Protein AF-A0A2V6UT37-F1 (afdb_monomer_lite)

Sequence (73 aa):
MTSTMTPLDTPRQTTTDAIRPFRFHASDEDLADLRQRIKATRWPEKEPVADFSQGVPLATMQKLARYWTTEYD

pLDDT: mean 86.45, std 16.42, range [39.78, 98.0]

Foldseek 3Di:
DDDDDDDDPDPPDPPPVDDDDDDDDDDPVNLVVVLVVLVVDDQDDFDPDPDCPVHDGSVVSVVVSVCSNPPND

Secondary structure (DSSP, 8-state):
---------------------------HHHHHHHHHHHHT--PPPPPS-SSSTTSS-HHHHHHHHHHHHHT--

Structure (mmCIF, N/CA/C/O backbone):
data_AF-A0A2V6UT37-F1
#
_entry.id   AF-A0A2V6UT37-F1
#
loop_
_atom_site.group_PDB
_atom_site.id
_atom_site.type_symbol
_atom_site.label_atom_id
_atom_site.label_alt_id
_atom_site.label_comp_id
_atom_site.label_asym_id
_atom_site.label_entity_id
_atom_site.label_seq_id
_atom_site.pdbx_PDB_ins_code
_atom_site.Cartn_x
_atom_site.Cartn_y
_atom_site.Cartn_z
_atom_site.occupancy
_atom_site.B_iso_or_equiv
_atom_site.auth_seq_id
_atom_site.auth_comp_id
_atom_site.auth_asym_id
_atom_site.auth_atom_id
_atom_site.pdbx_PDB_model_num
ATOM 1 N N . MET A 1 1 ? -40.495 60.206 12.845 1.00 41.00 1 MET A N 1
ATOM 2 C CA . MET A 1 1 ? -40.081 58.892 12.312 1.00 41.00 1 MET A CA 1
ATOM 3 C C . MET A 1 1 ? -38.985 58.362 13.221 1.00 41.00 1 MET A C 1
ATOM 5 O O . MET A 1 1 ? -37.837 58.747 13.067 1.00 41.00 1 MET A O 1
ATOM 9 N N . THR A 1 2 ? -39.349 57.590 14.240 1.00 39.78 2 THR A N 1
ATOM 10 C CA . THR A 1 2 ? -38.418 56.994 15.209 1.00 39.78 2 THR A CA 1
ATOM 11 C C . THR A 1 2 ? -38.433 55.491 14.968 1.00 39.78 2 THR A C 1
ATOM 13 O O . THR A 1 2 ? -39.404 54.827 15.315 1.00 39.78 2 THR A O 1
ATOM 16 N N . SER A 1 3 ? -37.398 54.970 14.307 1.00 42.00 3 SER A N 1
ATOM 17 C CA . SER A 1 3 ? -37.230 53.528 14.117 1.00 42.00 3 SER A CA 1
ATOM 18 C C . SER A 1 3 ? -36.389 52.966 15.253 1.00 42.00 3 SER A C 1
ATOM 20 O O . SER A 1 3 ? -35.219 53.309 15.407 1.00 42.00 3 SER A O 1
ATOM 22 N N . THR A 1 4 ? -37.009 52.103 16.048 1.00 47.66 4 THR A N 1
ATOM 23 C CA . THR A 1 4 ? -36.374 51.291 17.085 1.00 47.66 4 THR A CA 1
ATOM 24 C C . THR A 1 4 ? -35.641 50.128 16.412 1.00 47.66 4 THR A C 1
ATOM 26 O O . THR A 1 4 ? -36.260 49.348 15.692 1.00 47.66 4 THR A O 1
ATOM 29 N N . MET A 1 5 ? -34.328 50.008 16.619 1.00 48.91 5 MET A N 1
ATOM 30 C CA . MET A 1 5 ? -33.534 48.870 16.145 1.00 48.91 5 MET A CA 1
ATOM 31 C C . MET A 1 5 ? -33.531 47.782 17.225 1.00 48.91 5 MET A C 1
ATOM 33 O O . MET A 1 5 ? -32.886 47.930 18.260 1.00 48.91 5 MET A O 1
ATOM 37 N N . THR A 1 6 ? -34.288 46.710 17.001 1.00 67.38 6 THR A N 1
ATOM 38 C CA . THR A 1 6 ? -34.280 45.501 17.836 1.00 67.38 6 THR A CA 1
ATOM 39 C C . THR A 1 6 ? -32.942 44.771 17.664 1.00 67.38 6 THR A C 1
ATOM 41 O O . THR A 1 6 ? -32.596 44.444 16.527 1.00 67.38 6 THR A O 1
ATOM 44 N N . PRO A 1 7 ? -32.173 44.489 18.730 1.00 61.12 7 PRO A N 1
ATOM 45 C CA . PRO A 1 7 ? -30.993 43.647 18.603 1.00 61.12 7 PRO A CA 1
ATOM 46 C C . PRO A 1 7 ? -31.421 42.185 18.414 1.00 61.12 7 PRO A C 1
ATOM 48 O O . PRO A 1 7 ? -32.224 41.654 19.180 1.00 61.12 7 PRO A O 1
ATOM 51 N N . LEU A 1 8 ? -30.893 41.548 17.367 1.00 55.72 8 LEU A N 1
ATOM 52 C CA . LEU A 1 8 ? -31.010 40.111 17.120 1.00 55.72 8 LEU A CA 1
ATOM 53 C C . LEU A 1 8 ? -30.189 39.362 18.176 1.00 55.72 8 LEU A C 1
ATOM 55 O O . LEU A 1 8 ? -28.958 39.376 18.133 1.00 55.72 8 LEU A O 1
ATOM 59 N N . ASP A 1 9 ? -30.866 38.710 19.117 1.00 62.62 9 ASP A N 1
ATOM 60 C CA . ASP A 1 9 ? -30.231 37.800 20.067 1.00 62.62 9 ASP A CA 1
ATOM 61 C C . ASP A 1 9 ? -29.831 36.523 19.309 1.00 62.62 9 ASP A C 1
ATOM 63 O O . ASP A 1 9 ? -30.659 35.675 18.971 1.00 62.62 9 ASP A O 1
ATOM 67 N N . THR A 1 10 ? -28.560 36.441 18.919 1.00 65.50 10 THR A N 1
ATOM 68 C CA . THR A 1 10 ? -28.010 35.267 18.233 1.00 65.50 10 THR A CA 1
ATOM 69 C C . THR A 1 10 ? -27.680 34.222 19.298 1.00 65.50 10 THR A C 1
ATOM 71 O O . THR A 1 10 ? -26.888 34.530 20.195 1.00 65.50 10 THR A O 1
ATOM 74 N N . PRO A 1 11 ? -28.227 32.991 19.244 1.00 62.38 11 PRO A N 1
ATOM 75 C CA . PRO A 1 11 ? -27.901 31.977 20.235 1.00 62.38 11 PRO A CA 1
ATOM 76 C C . PRO A 1 11 ? -26.399 31.687 20.176 1.00 62.38 11 PRO A C 1
ATOM 78 O O . PRO A 1 11 ? -25.877 31.201 19.171 1.00 62.38 11 PRO A O 1
ATOM 81 N N . ARG A 1 12 ? -25.691 32.009 21.264 1.00 62.81 12 ARG A N 1
ATOM 82 C CA . ARG A 1 12 ? -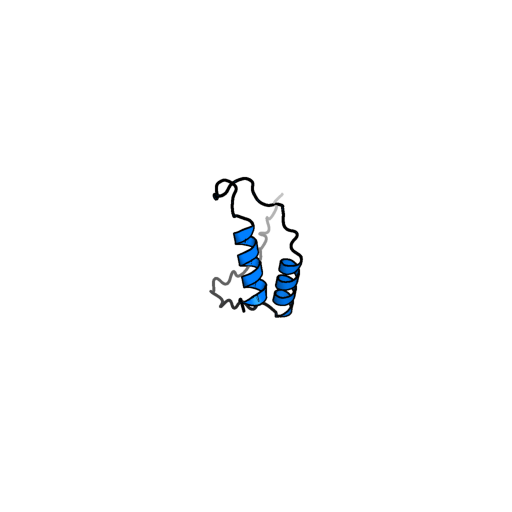24.280 31.655 21.434 1.00 62.81 12 ARG A CA 1
ATOM 83 C C . ARG A 1 12 ? -24.162 30.138 21.363 1.00 62.81 12 ARG A C 1
ATOM 85 O O . ARG A 1 12 ? -24.635 29.441 22.257 1.00 62.81 12 ARG A O 1
ATOM 92 N N . GLN A 1 13 ? -23.517 29.632 20.316 1.00 64.31 13 GLN A N 1
ATOM 93 C CA . GLN A 1 13 ? -23.075 28.245 20.300 1.00 64.31 13 GLN A CA 1
ATOM 94 C C . GLN A 1 13 ? -22.101 28.061 21.466 1.00 64.31 13 GLN A C 1
ATOM 96 O O . GLN A 1 13 ? -21.057 28.709 21.529 1.00 64.31 13 GLN A O 1
ATOM 101 N N . THR A 1 14 ? -22.467 27.227 22.434 1.00 62.25 14 THR A N 1
ATOM 102 C CA . THR A 1 14 ? -21.597 26.861 23.550 1.00 62.25 14 THR A CA 1
ATOM 103 C C . THR A 1 14 ? -20.517 25.919 23.033 1.00 62.25 14 THR A C 1
ATOM 105 O O . THR A 1 14 ? -20.658 24.696 23.105 1.00 62.25 14 THR A O 1
ATOM 108 N N . THR A 1 15 ? -19.445 26.481 22.477 1.00 66.81 15 THR A N 1
ATOM 109 C CA . THR A 1 15 ? -18.231 25.728 22.159 1.00 66.81 15 THR A CA 1
ATOM 110 C C . THR A 1 15 ? -17.659 25.205 23.470 1.00 66.81 15 THR A C 1
ATOM 112 O O . THR A 1 15 ? -17.099 25.953 24.267 1.00 66.81 15 THR A O 1
ATOM 115 N N . THR A 1 16 ? -17.878 23.922 23.746 1.00 71.81 16 THR A N 1
ATOM 116 C CA . THR A 1 16 ? -17.286 23.273 24.915 1.00 71.81 16 THR A CA 1
ATOM 117 C C . THR A 1 16 ? -15.855 22.913 24.542 1.00 71.81 16 THR A C 1
ATOM 119 O O . THR A 1 16 ? -15.639 21.938 23.829 1.00 71.81 16 THR A O 1
ATOM 122 N N . ASP A 1 17 ? -14.895 23.703 25.016 1.00 80.06 17 ASP A N 1
ATOM 123 C CA . ASP A 1 17 ? -13.458 23.624 24.695 1.00 80.06 17 ASP A CA 1
ATOM 124 C C . ASP A 1 17 ? -12.743 22.430 25.367 1.00 80.06 17 ASP A C 1
ATOM 126 O O . ASP A 1 17 ? -11.601 22.495 25.814 1.00 80.06 17 ASP A O 1
ATOM 130 N N . ALA A 1 18 ? -13.463 21.324 25.546 1.00 84.19 18 ALA A N 1
ATOM 131 C CA . ALA A 1 18 ? -13.024 20.210 26.365 1.00 84.19 18 ALA A CA 1
ATOM 132 C C . ALA A 1 18 ? -12.487 19.070 25.494 1.00 84.19 18 ALA A C 1
ATOM 134 O O . ALA A 1 18 ? -13.185 18.544 24.627 1.00 84.19 18 ALA A O 1
ATOM 135 N N . ILE A 1 19 ? -11.258 18.647 25.787 1.00 86.25 19 ILE A N 1
ATOM 136 C CA . ILE A 1 19 ? -10.569 17.545 25.106 1.00 86.25 19 ILE A CA 1
ATOM 137 C C . ILE A 1 19 ? -11.378 16.248 25.280 1.00 86.25 19 ILE A C 1
ATOM 139 O O . ILE A 1 19 ? -11.819 15.913 26.384 1.00 86.25 19 ILE A O 1
ATOM 143 N N . ARG A 1 20 ? -11.610 15.522 24.180 1.00 89.00 20 ARG A N 1
ATOM 144 C CA . ARG A 1 20 ? -12.357 14.254 24.150 1.00 89.00 20 ARG A CA 1
ATOM 145 C C . ARG A 1 20 ? -11.431 13.112 23.724 1.00 89.00 20 ARG A C 1
ATOM 147 O O . ARG A 1 20 ? -10.711 13.280 22.741 1.00 89.00 20 ARG A O 1
ATOM 154 N N . PRO A 1 21 ? -11.454 11.954 24.407 1.00 91.88 21 PRO A N 1
ATOM 155 C CA . PRO A 1 21 ? -10.721 10.780 23.952 1.00 91.88 21 PRO A CA 1
ATOM 156 C C . PRO A 1 21 ? -11.198 10.333 22.567 1.00 91.88 21 PRO A C 1
ATOM 158 O O . PRO A 1 21 ? -12.394 10.142 22.352 1.00 91.88 21 PRO A O 1
ATOM 161 N N . PHE A 1 22 ? -10.255 10.128 21.651 1.00 94.56 22 PHE A N 1
ATOM 162 C CA . PHE A 1 22 ? -10.499 9.534 20.342 1.00 94.56 22 PHE A CA 1
ATOM 163 C C . PHE A 1 22 ? -9.991 8.090 20.339 1.00 94.56 22 PHE A C 1
ATOM 165 O O . PHE A 1 22 ? -8.874 7.820 20.783 1.00 94.56 22 PHE A O 1
ATOM 172 N N . ARG A 1 23 ? -10.813 7.161 19.847 1.00 95.19 23 ARG A N 1
ATOM 173 C CA . ARG A 1 23 ? -10.423 5.771 19.591 1.00 95.19 23 ARG A CA 1
ATOM 174 C C . ARG A 1 23 ? -10.744 5.445 18.141 1.00 95.19 23 ARG A C 1
ATOM 176 O O . ARG A 1 23 ? -11.872 5.655 17.708 1.00 95.19 23 ARG A O 1
ATOM 183 N N . PHE A 1 24 ? -9.753 4.933 17.423 1.00 94.94 24 PHE A N 1
ATOM 184 C CA . PHE A 1 24 ? -9.922 4.436 16.066 1.00 94.94 24 PHE A CA 1
ATOM 185 C C . PHE A 1 24 ? -10.172 2.929 16.087 1.00 94.94 24 PHE A C 1
ATOM 187 O O . PHE A 1 24 ? -9.574 2.207 16.884 1.00 94.94 24 PHE A O 1
ATOM 194 N N . HIS A 1 25 ? -11.041 2.476 15.195 1.00 95.12 25 HIS A N 1
ATOM 195 C CA . HIS A 1 25 ? -11.295 1.073 14.923 1.00 95.12 25 HIS A CA 1
ATOM 196 C C . HIS A 1 25 ? -11.568 0.940 13.424 1.00 95.12 25 HIS A C 1
ATOM 198 O O . HIS A 1 25 ? -12.478 1.595 12.915 1.00 95.12 25 HIS A O 1
ATOM 204 N N . ALA A 1 26 ? -10.791 0.110 12.734 1.00 93.88 26 ALA A N 1
ATOM 205 C CA . ALA A 1 26 ? -11.089 -0.307 11.368 1.00 93.88 26 ALA A CA 1
ATOM 206 C C . ALA A 1 26 ? -11.964 -1.561 11.425 1.00 93.88 26 ALA A C 1
ATOM 208 O O . ALA A 1 26 ? -11.677 -2.457 12.215 1.00 93.88 26 ALA A O 1
ATOM 209 N N . SER A 1 27 ? -13.036 -1.618 10.635 1.00 96.75 27 SER A N 1
ATOM 210 C CA . SER A 1 27 ? -13.866 -2.823 10.585 1.00 96.75 27 SER A CA 1
ATOM 211 C C . SER A 1 27 ? -13.197 -3.927 9.759 1.00 96.75 27 SER A C 1
ATOM 213 O O . SER A 1 27 ? -12.451 -3.644 8.820 1.00 96.75 27 SER A O 1
ATOM 215 N N . ASP A 1 28 ? -13.502 -5.189 10.069 1.00 95.75 28 ASP A N 1
ATOM 216 C CA . ASP A 1 28 ? -13.021 -6.334 9.282 1.00 95.75 28 ASP A CA 1
ATOM 217 C C . ASP A 1 28 ? -13.472 -6.251 7.814 1.00 95.75 28 ASP A C 1
ATOM 219 O O . ASP A 1 28 ? -12.744 -6.672 6.915 1.00 95.75 28 ASP A O 1
ATOM 223 N N . GLU A 1 29 ? -14.654 -5.678 7.564 1.00 97.44 29 GLU A N 1
ATOM 224 C CA . GLU A 1 29 ? -15.188 -5.440 6.222 1.00 97.44 29 GLU A CA 1
ATOM 225 C C . GLU A 1 29 ? -14.343 -4.414 5.455 1.00 97.44 29 GLU A C 1
ATOM 227 O O . GLU A 1 29 ? -13.934 -4.686 4.325 1.00 97.44 29 GLU A O 1
ATOM 232 N N . ASP A 1 30 ? -13.991 -3.287 6.086 1.00 96.81 30 ASP A N 1
ATOM 233 C CA . ASP A 1 30 ? -13.120 -2.273 5.477 1.00 96.81 30 ASP A CA 1
ATOM 234 C C . ASP A 1 30 ? -11.728 -2.846 5.164 1.00 96.81 30 ASP A C 1
ATOM 236 O O . ASP A 1 30 ? -11.143 -2.566 4.114 1.00 96.81 30 ASP A O 1
ATOM 240 N N . LEU A 1 31 ? -11.189 -3.683 6.060 1.00 95.56 31 LEU A N 1
ATOM 241 C CA . LEU A 1 31 ? -9.904 -4.355 5.849 1.00 95.56 31 LEU A CA 1
ATOM 242 C C . LEU A 1 31 ? -9.982 -5.403 4.729 1.00 95.56 31 LEU A C 1
ATOM 244 O O . LEU A 1 31 ? -9.034 -5.555 3.951 1.00 95.56 31 LEU A O 1
ATOM 248 N N . ALA A 1 32 ? -11.100 -6.122 4.612 1.00 96.19 32 ALA A N 1
ATOM 249 C CA . ALA A 1 32 ? -11.331 -7.062 3.522 1.00 96.19 32 ALA A CA 1
ATOM 250 C C . ALA A 1 32 ? -11.432 -6.344 2.165 1.00 96.19 32 ALA A C 1
ATOM 252 O O . ALA A 1 32 ? -10.762 -6.764 1.213 1.00 96.19 32 ALA A O 1
ATOM 253 N N . ASP A 1 33 ? -12.183 -5.237 2.087 1.00 97.25 33 ASP A N 1
ATOM 254 C CA . ASP A 1 33 ? -12.274 -4.401 0.881 1.00 97.25 33 ASP A CA 1
ATOM 255 C C . ASP A 1 33 ? -10.902 -3.844 0.483 1.00 97.25 33 ASP A C 1
ATOM 257 O O . ASP A 1 33 ? -10.478 -3.972 -0.671 1.00 97.25 33 ASP A O 1
ATOM 261 N N . LEU A 1 34 ? -10.145 -3.312 1.451 1.00 96.38 34 LEU A N 1
ATOM 262 C CA . LEU A 1 34 ? -8.787 -2.823 1.220 1.00 96.38 34 LEU A CA 1
ATOM 263 C C . LEU A 1 34 ? -7.907 -3.905 0.578 1.00 96.38 34 LEU A C 1
ATOM 265 O O . LEU A 1 34 ? -7.281 -3.671 -0.461 1.00 96.38 34 LEU A O 1
ATOM 269 N N . ARG A 1 35 ? -7.887 -5.111 1.158 1.00 96.44 35 ARG A N 1
ATOM 270 C CA . ARG A 1 35 ? -7.100 -6.239 0.634 1.00 96.44 35 ARG A CA 1
ATOM 271 C C . ARG A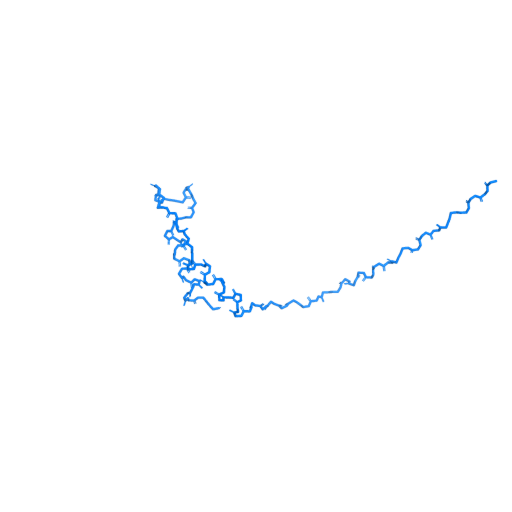 1 35 ? -7.571 -6.651 -0.763 1.00 96.44 35 ARG A C 1
ATOM 273 O O . ARG A 1 35 ? -6.735 -6.967 -1.612 1.00 96.44 35 ARG A O 1
ATOM 280 N N . GLN A 1 36 ? -8.878 -6.632 -1.033 1.00 97.44 36 GLN A N 1
ATOM 281 C CA . GLN A 1 36 ? -9.423 -6.925 -2.361 1.00 97.44 36 GLN A CA 1
ATOM 282 C C . GLN A 1 36 ? -8.965 -5.894 -3.399 1.00 97.44 36 GLN A C 1
ATOM 284 O O . GLN A 1 36 ? -8.518 -6.268 -4.486 1.00 97.44 36 GLN A O 1
ATOM 289 N N . ARG A 1 37 ? -9.013 -4.602 -3.064 1.00 98.00 37 ARG A N 1
ATOM 290 C CA . ARG A 1 37 ? -8.589 -3.516 -3.958 1.00 98.00 37 ARG A CA 1
ATOM 291 C C . ARG A 1 37 ? -7.101 -3.572 -4.267 1.00 98.00 37 ARG A C 1
ATOM 293 O O . ARG A 1 37 ? -6.724 -3.418 -5.426 1.00 98.00 37 ARG A 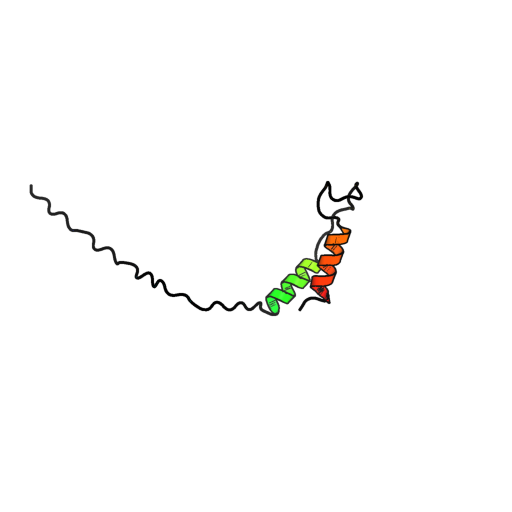O 1
ATOM 300 N N . ILE A 1 38 ? -6.267 -3.872 -3.270 1.00 97.56 38 ILE A N 1
ATOM 301 C CA . ILE A 1 38 ? -4.827 -4.069 -3.485 1.00 97.56 38 ILE A CA 1
ATOM 302 C C . ILE A 1 38 ? -4.589 -5.238 -4.452 1.00 97.56 38 ILE A C 1
ATOM 304 O O . ILE A 1 38 ? -3.814 -5.097 -5.399 1.00 97.56 38 ILE A O 1
ATOM 308 N N . LYS A 1 39 ? -5.297 -6.365 -4.286 1.00 96.44 39 LYS A N 1
ATOM 309 C CA . LYS A 1 39 ? -5.195 -7.522 -5.198 1.00 96.44 39 LYS A CA 1
ATOM 310 C C . LYS A 1 39 ? -5.674 -7.213 -6.619 1.00 96.44 39 LYS A C 1
ATOM 312 O O . LYS A 1 39 ? -5.137 -7.770 -7.571 1.00 96.44 39 LYS A O 1
ATOM 317 N N . ALA A 1 40 ? -6.651 -6.322 -6.769 1.00 98.00 40 ALA A N 1
ATOM 318 C CA . ALA A 1 40 ? -7.183 -5.892 -8.061 1.00 98.00 40 ALA A CA 1
ATOM 319 C C . ALA A 1 40 ? -6.326 -4.819 -8.768 1.00 98.00 40 ALA A C 1
ATOM 321 O O . ALA A 1 40 ? -6.709 -4.338 -9.839 1.00 98.00 40 ALA A O 1
ATOM 322 N N . THR A 1 41 ? -5.182 -4.430 -8.192 1.00 97.31 41 THR A N 1
ATOM 323 C CA . THR A 1 41 ? -4.299 -3.401 -8.760 1.00 97.31 41 THR A CA 1
ATOM 324 C C . THR A 1 41 ? -3.848 -3.775 -10.168 1.00 97.31 41 THR A C 1
ATOM 326 O O . THR A 1 41 ? -3.277 -4.841 -10.402 1.00 97.31 41 THR A O 1
ATOM 329 N N . ARG A 1 42 ? -4.061 -2.855 -11.113 1.00 97.50 42 ARG A N 1
ATOM 330 C CA . ARG A 1 42 ? -3.509 -2.944 -12.466 1.00 97.50 42 ARG A CA 1
ATOM 331 C C . ARG A 1 42 ? -2.135 -2.293 -12.469 1.00 97.50 42 ARG A C 1
ATOM 333 O O . ARG A 1 42 ? -2.023 -1.092 -12.243 1.00 97.50 42 ARG A O 1
ATOM 340 N N . TRP A 1 43 ? -1.104 -3.094 -12.696 1.00 97.38 43 TRP A N 1
ATOM 341 C CA . TRP A 1 43 ? 0.274 -2.620 -12.690 1.00 97.38 43 TRP A CA 1
ATOM 342 C C . TRP A 1 43 ? 0.650 -1.985 -14.033 1.00 97.38 43 TRP A C 1
ATOM 344 O O . TRP A 1 43 ? 0.265 -2.523 -15.074 1.00 97.38 43 TRP A O 1
ATOM 354 N N . PRO A 1 44 ? 1.401 -0.870 -14.022 1.00 95.31 44 PRO A N 1
ATOM 355 C CA . PRO A 1 44 ? 2.023 -0.350 -15.229 1.00 95.31 44 PRO A CA 1
ATOM 356 C C . PRO A 1 44 ? 3.163 -1.269 -15.690 1.00 95.31 44 PRO A C 1
ATOM 358 O O . PRO A 1 44 ? 3.548 -2.226 -15.009 1.00 95.31 44 PRO A O 1
ATOM 361 N N . GLU A 1 45 ? 3.718 -0.956 -16.854 1.00 95.62 45 GLU A N 1
ATOM 362 C CA . GLU A 1 45 ? 4.993 -1.517 -17.289 1.00 95.62 45 GLU A CA 1
ATOM 363 C C . GLU A 1 45 ? 6.153 -1.069 -16.390 1.00 95.62 45 GLU A C 1
ATOM 365 O O . GLU A 1 45 ? 6.035 -0.135 -15.594 1.00 95.62 45 GLU A O 1
ATOM 370 N N . LYS A 1 46 ? 7.279 -1.774 -16.504 1.00 96.06 46 LYS A N 1
ATOM 371 C CA . LYS A 1 46 ? 8.488 -1.464 -15.743 1.00 96.06 46 LYS A CA 1
ATOM 372 C C . LYS A 1 46 ? 9.115 -0.151 -16.227 1.00 96.06 46 LYS A C 1
ATOM 374 O O . LYS A 1 46 ? 9.096 0.158 -17.414 1.00 96.06 46 LYS A O 1
ATOM 379 N N . GLU A 1 47 ? 9.726 0.567 -15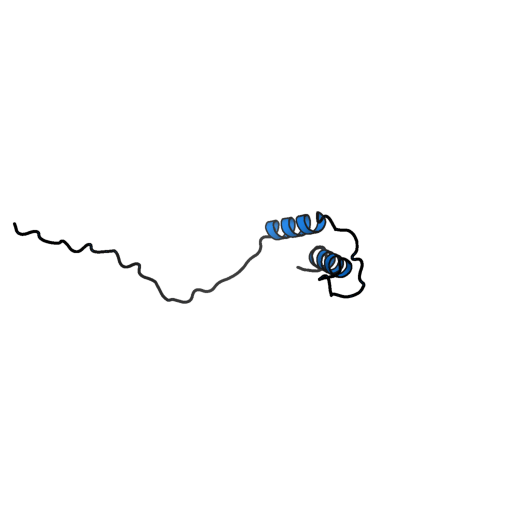.296 1.00 96.12 47 GLU A N 1
ATOM 380 C CA . GLU A 1 47 ? 10.421 1.832 -15.517 1.00 96.12 47 GLU A CA 1
ATOM 381 C C . GLU A 1 47 ? 11.646 1.654 -16.428 1.00 96.12 47 GLU A C 1
ATOM 383 O O . GLU A 1 47 ? 12.307 0.608 -16.390 1.00 96.12 47 GLU A O 1
ATOM 388 N N . PRO A 1 48 ? 12.018 2.694 -17.195 1.00 96.38 48 PRO A N 1
ATOM 389 C CA . PRO A 1 48 ? 13.199 2.666 -18.055 1.00 96.38 48 PRO A CA 1
ATOM 390 C C . PRO A 1 48 ? 14.525 2.813 -17.292 1.00 96.38 48 PRO A C 1
ATOM 392 O O . PRO A 1 48 ? 15.574 2.450 -17.823 1.00 96.38 48 PRO A O 1
ATOM 395 N N . VAL A 1 49 ? 14.505 3.360 -16.073 1.00 94.25 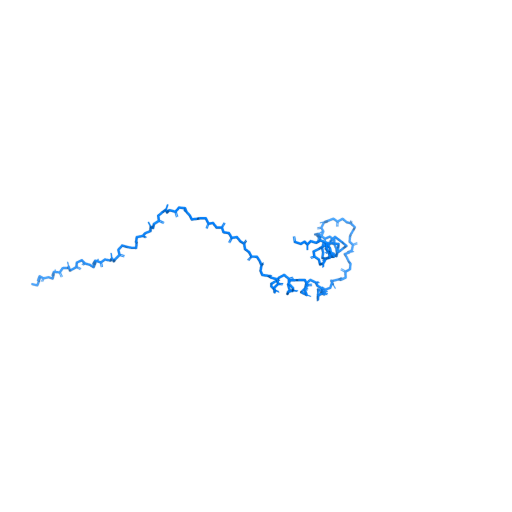49 VAL A N 1
ATOM 396 C CA . VAL A 1 49 ? 15.705 3.635 -15.267 1.00 94.25 49 VAL A CA 1
ATOM 397 C C . VAL A 1 49 ? 15.776 2.724 -14.045 1.00 94.25 49 VAL A C 1
ATOM 399 O O . VAL A 1 49 ? 14.762 2.254 -13.538 1.00 94.25 49 VAL A O 1
ATOM 402 N N . ALA A 1 50 ? 16.994 2.461 -13.570 1.00 91.44 50 ALA A N 1
ATOM 403 C CA . ALA A 1 50 ? 17.231 1.596 -12.412 1.00 91.44 50 ALA A CA 1
ATOM 404 C C . ALA A 1 50 ? 17.275 2.354 -11.070 1.00 91.44 50 ALA A C 1
ATOM 406 O O . ALA A 1 50 ? 17.413 1.721 -10.023 1.00 91.44 50 ALA A O 1
ATOM 407 N N . ASP A 1 51 ? 17.193 3.686 -11.096 1.00 92.75 51 ASP A N 1
ATOM 408 C CA . ASP A 1 51 ? 17.210 4.545 -9.914 1.00 92.75 51 ASP A CA 1
ATOM 409 C C . ASP A 1 51 ? 15.825 5.154 -9.618 1.00 92.75 51 ASP A C 1
ATOM 411 O O . ASP A 1 51 ? 14.832 4.867 -10.282 1.00 92.75 51 ASP A O 1
ATOM 415 N N . PHE A 1 52 ? 15.754 5.990 -8.582 1.00 95.50 52 PHE A N 1
ATOM 416 C CA . PHE A 1 52 ? 14.514 6.612 -8.108 1.00 95.50 52 PHE A CA 1
ATOM 417 C C . PHE A 1 52 ? 14.210 7.959 -8.781 1.00 95.50 52 PHE A C 1
ATOM 419 O O . PHE A 1 52 ? 13.317 8.680 -8.333 1.00 95.50 52 PHE A O 1
ATOM 426 N N . SER A 1 53 ? 14.937 8.337 -9.839 1.00 96.50 53 SER A N 1
ATOM 427 C CA . SER A 1 53 ? 14.762 9.648 -10.488 1.00 96.50 53 SER A CA 1
ATOM 428 C C . SER A 1 53 ? 13.366 9.845 -11.093 1.00 96.50 53 SER A C 1
ATOM 430 O O . SER A 1 53 ? 12.934 10.981 -11.275 1.00 96.50 53 SER A O 1
ATOM 432 N N . GLN A 1 54 ? 12.638 8.752 -11.350 1.00 95.19 54 GLN A N 1
ATOM 433 C CA . GLN A 1 54 ? 11.265 8.750 -11.871 1.00 95.19 54 GLN A CA 1
ATOM 434 C C . GLN A 1 54 ? 10.209 8.346 -10.830 1.00 95.19 54 GLN A C 1
ATOM 436 O O . GLN A 1 54 ? 9.051 8.117 -11.173 1.00 95.19 54 GLN A O 1
ATOM 441 N N . GLY A 1 55 ? 10.586 8.282 -9.551 1.00 94.75 55 GLY A N 1
ATOM 442 C CA . GLY A 1 55 ? 9.700 7.902 -8.455 1.00 94.75 55 GLY A CA 1
ATOM 443 C C . GLY A 1 55 ? 9.984 6.506 -7.906 1.00 94.75 55 GLY A C 1
ATOM 444 O O . GLY A 1 55 ? 11.092 5.982 -8.010 1.00 94.75 55 GLY A O 1
ATOM 445 N N . VAL A 1 56 ? 8.982 5.928 -7.242 1.00 95.81 56 VAL A N 1
ATOM 446 C CA . VAL A 1 56 ? 9.118 4.631 -6.571 1.00 95.81 56 VAL A CA 1
ATOM 447 C C . VAL A 1 56 ? 9.085 3.504 -7.609 1.00 95.81 56 VAL A C 1
ATOM 449 O O . VAL A 1 56 ? 8.104 3.412 -8.345 1.00 95.81 56 VAL A O 1
ATOM 452 N N . PRO A 1 57 ? 10.078 2.598 -7.627 1.00 96.75 57 PRO A N 1
ATOM 453 C CA . PRO A 1 57 ? 10.069 1.454 -8.526 1.00 96.75 57 PRO A CA 1
ATOM 454 C C . PRO A 1 57 ? 8.871 0.526 -8.291 1.00 96.75 57 PRO A C 1
ATOM 456 O O . PRO A 1 57 ? 8.505 0.218 -7.151 1.00 96.75 57 PRO A O 1
ATOM 459 N N . LEU A 1 58 ? 8.336 -0.031 -9.371 1.00 96.88 58 LEU A N 1
ATOM 460 C CA . LEU A 1 58 ? 7.241 -0.994 -9.429 1.00 96.88 58 LEU A CA 1
ATOM 461 C C . LEU A 1 58 ? 7.517 -2.186 -8.526 1.00 96.88 58 LEU A C 1
ATOM 463 O O . LEU A 1 58 ? 6.642 -2.619 -7.780 1.00 96.88 58 LEU A O 1
ATOM 467 N N . ALA A 1 59 ? 8.753 -2.684 -8.533 1.00 96.12 59 ALA A N 1
ATOM 468 C CA . ALA A 1 59 ? 9.157 -3.792 -7.675 1.00 96.12 59 ALA A CA 1
ATOM 469 C C . ALA A 1 59 ? 8.975 -3.470 -6.180 1.00 96.12 59 ALA A C 1
ATOM 471 O O . ALA A 1 59 ? 8.609 -4.348 -5.399 1.00 96.12 59 ALA A O 1
ATOM 472 N N . THR A 1 60 ? 9.205 -2.220 -5.772 1.00 96.56 60 THR A N 1
ATOM 473 C CA . THR A 1 60 ? 8.981 -1.767 -4.393 1.00 96.56 60 THR A CA 1
ATOM 474 C C . THR A 1 60 ? 7.487 -1.710 -4.083 1.00 96.56 60 THR A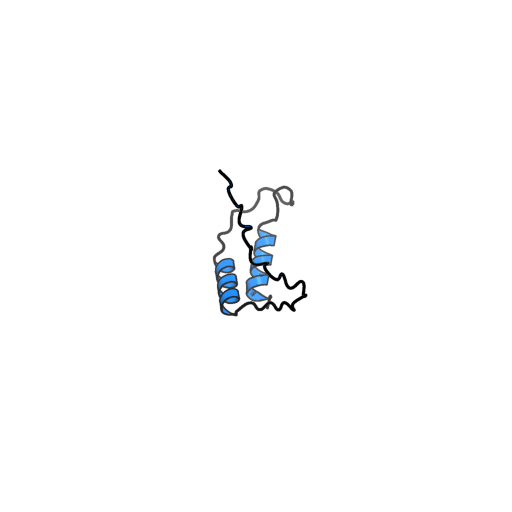 C 1
ATOM 476 O O . THR A 1 60 ? 7.062 -2.249 -3.062 1.00 96.56 60 THR A O 1
ATOM 479 N N . MET A 1 61 ? 6.674 -1.155 -4.987 1.00 97.12 61 MET A N 1
ATOM 480 C CA . MET A 1 61 ? 5.215 -1.101 -4.814 1.00 97.12 61 MET A CA 1
ATOM 481 C C . MET A 1 61 ? 4.576 -2.494 -4.766 1.00 97.12 61 MET A C 1
ATOM 483 O O . MET A 1 61 ? 3.704 -2.746 -3.938 1.00 97.12 61 MET A O 1
ATOM 487 N N . GLN A 1 62 ? 5.044 -3.434 -5.590 1.00 97.50 62 GLN A N 1
ATOM 488 C CA . GLN A 1 62 ? 4.578 -4.823 -5.578 1.00 97.50 62 GLN A CA 1
ATOM 489 C C . GLN A 1 62 ? 4.952 -5.554 -4.282 1.00 97.50 62 GLN A C 1
ATOM 491 O O . GLN A 1 62 ? 4.161 -6.353 -3.777 1.00 97.50 62 GLN A O 1
ATOM 496 N N . LYS A 1 63 ? 6.139 -5.282 -3.719 1.00 97.38 63 LYS A N 1
ATOM 497 C CA . LYS A 1 63 ? 6.537 -5.814 -2.405 1.00 97.38 63 LYS A CA 1
ATOM 498 C C . LYS A 1 63 ? 5.645 -5.269 -1.292 1.00 97.38 63 LYS A C 1
ATOM 500 O O . LYS A 1 63 ? 5.178 -6.048 -0.468 1.00 97.38 63 LYS A O 1
ATOM 505 N N . LEU A 1 64 ? 5.368 -3.965 -1.306 1.00 97.31 64 LEU A N 1
ATOM 506 C CA . LEU A 1 64 ? 4.479 -3.334 -0.332 1.00 97.31 64 LEU A CA 1
ATOM 507 C C . LEU A 1 64 ? 3.053 -3.894 -0.418 1.00 97.31 64 LEU A C 1
ATOM 509 O O . LEU A 1 64 ? 2.485 -4.289 0.596 1.00 97.31 64 LEU A O 1
ATOM 513 N N . ALA A 1 65 ? 2.504 -3.988 -1.631 1.00 97.38 65 ALA A N 1
ATOM 514 C CA . ALA A 1 65 ? 1.180 -4.555 -1.867 1.00 97.38 65 ALA A CA 1
ATOM 515 C C . ALA A 1 65 ? 1.075 -5.991 -1.339 1.00 97.38 65 ALA A C 1
ATOM 517 O O . ALA A 1 65 ? 0.097 -6.333 -0.677 1.00 97.38 65 ALA A O 1
ATOM 518 N N . ARG A 1 66 ? 2.104 -6.818 -1.578 1.00 96.75 66 ARG A N 1
ATOM 519 C CA . ARG A 1 66 ? 2.177 -8.176 -1.024 1.00 96.75 66 ARG A CA 1
ATOM 520 C C . ARG A 1 66 ? 2.102 -8.142 0.498 1.00 96.75 66 ARG A C 1
ATOM 522 O O . ARG A 1 66 ? 1.173 -8.723 1.048 1.00 96.75 66 ARG A O 1
ATOM 529 N N . TYR A 1 67 ? 3.007 -7.405 1.137 1.00 96.88 67 TYR A N 1
ATOM 530 C CA . TYR A 1 67 ? 3.095 -7.306 2.592 1.00 96.88 67 TYR A CA 1
ATOM 531 C C . TYR A 1 67 ? 1.752 -6.915 3.233 1.00 96.88 67 TYR A C 1
ATOM 533 O O . TYR A 1 67 ? 1.261 -7.613 4.117 1.00 96.88 67 TYR A O 1
ATOM 541 N N . TRP A 1 68 ? 1.086 -5.878 2.716 1.00 96.00 68 TRP A N 1
ATOM 542 C CA . TRP A 1 68 ? -0.224 -5.443 3.222 1.00 96.00 68 TRP A CA 1
ATOM 543 C C . TRP A 1 68 ? -1.345 -6.469 3.042 1.00 96.00 68 TRP A C 1
ATOM 545 O O . TRP A 1 68 ? -2.304 -6.478 3.807 1.00 96.00 68 TRP A O 1
ATOM 555 N N . THR A 1 69 ? -1.254 -7.338 2.036 1.00 94.94 69 THR A N 1
ATOM 556 C CA . THR A 1 69 ? -2.283 -8.363 1.806 1.00 94.94 69 THR A CA 1
ATOM 557 C C . THR A 1 69 ? -2.065 -9.659 2.575 1.00 94.94 69 THR A C 1
ATOM 559 O O . THR A 1 69 ? -3.021 -10.427 2.688 1.00 94.94 69 THR A O 1
ATOM 562 N N . THR A 1 70 ? -0.847 -9.932 3.055 1.00 91.38 70 THR A N 1
ATOM 563 C CA . THR A 1 70 ? -0.487 -11.254 3.600 1.00 91.38 70 THR A CA 1
ATOM 564 C C . THR A 1 70 ? 0.128 -11.237 4.991 1.00 91.38 70 THR A C 1
ATOM 566 O O . THR A 1 70 ? 0.028 -12.242 5.683 1.00 91.38 70 THR A O 1
ATOM 569 N N . GLU A 1 71 ? 0.794 -10.156 5.383 1.00 87.75 71 GLU A N 1
ATOM 570 C CA . GLU A 1 71 ? 1.632 -10.127 6.590 1.00 87.75 71 GLU A CA 1
ATOM 571 C C . GLU A 1 71 ? 1.212 -9.044 7.588 1.00 87.75 71 GLU A C 1
ATOM 573 O O . GLU A 1 71 ? 1.589 -9.125 8.754 1.00 87.75 71 GLU A O 1
ATOM 578 N N . TYR A 1 72 ? 0.450 -8.039 7.148 1.00 85.56 72 TYR A N 1
ATOM 579 C CA . TYR A 1 72 ? -0.019 -6.952 8.004 1.00 85.56 72 TYR A CA 1
ATOM 580 C C . TYR A 1 72 ? -1.423 -7.238 8.566 1.00 85.56 72 TYR A C 1
ATOM 582 O O . TYR A 1 72 ? -2.359 -7.506 7.796 1.00 85.56 72 TYR A O 1
ATOM 590 N N . ASP A 1 73 ? -1.544 -7.153 9.894 1.00 77.94 73 ASP A N 1
ATOM 591 C CA . ASP A 1 73 ? -2.781 -7.300 10.677 1.00 77.94 73 ASP A CA 1
ATOM 592 C C . ASP A 1 73 ? -3.126 -5.982 11.386 1.00 77.94 73 ASP A C 1
ATOM 594 O O . ASP A 1 73 ? -2.250 -5.451 12.113 1.00 77.94 73 ASP A O 1
#

Radius of gyration: 27.23 Å; chains: 1; bounding box: 57×70×44 Å